Protein AF-A0A920SKL7-F1 (afdb_monomer)

Solvent-accessible surface area (backbone atoms only — not comparable to full-atom values): 5978 Å² total; per-residue (Å²): 135,83,65,86,42,62,97,44,95,34,43,96,28,53,52,71,49,78,47,78,56,93,48,33,46,33,44,36,37,39,37,51,21,89,84,75,45,79,47,77,51,74,47,78,48,79,47,98,67,67,80,62,58,57,56,52,52,50,54,57,60,48,63,53,40,61,49,90,60,68,82,63,72,74,80,71,52,82,76,78,85,79,76,76,84,76,82,81,78,86,80,132

Secondary structure (DSSP, 8-state):
---TTTTSTTTTTEEEEEEEETTEEEEEEEEE-TTS-EEEEEEEEESS--TTHHHHHHHHHHTTTTTT-PPPGGGGSPPPP-PPPPP-----

Foldseek 3Di:
DPPLCPPHPQVVFWDWDWDDDVQKTKIWTWGQAPVGDIDTDIDIGGGPDDPCVVVVNSVVSRQCRVPVDHPDCVVVDDDDDDDDDDDDPPDD

pLDDT: mean 87.91, std 10.52, range [45.59, 97.88]

Mean predicted aligned error: 8.34 Å

Nearest PDB structures (foldseek):
  1w8y-assembly4_D  TM=8.602E-01  e=8.652E-03  Actinomadura sp. R39
  2ex9-assembly1_A  TM=6.940E-01  e=2.356E-03  Escherichia coli
  2exb-assembly1_A  TM=7.228E-01  e=1.042E-02  Escherichia coli
  2ex2-assembly1_A  TM=5.961E-01  e=2.837E-03  Escherichia coli
  3dwq-assembly1_D  TM=4.240E-01  e=2.776E-01  Escherichia coli

Sequence (92 aa):
MKKRFVGTAGEGRVRAKTGTLRGVTSLAGVVDTPAGRRLAFALVSNGELPYEIRDLHEDLGLSLLPYPAGPGVDLLSPLPVVDPPVPQTSGG

Structure (mmCIF, N/CA/C/O backbone):
data_AF-A0A920SKL7-F1
#
_entry.id   AF-A0A920SKL7-F1
#
loop_
_atom_site.group_PDB
_atom_site.id
_atom_site.type_symbol
_atom_site.label_atom_id
_atom_site.label_alt_id
_atom_site.label_comp_id
_atom_site.label_asym_id
_atom_site.label_entity_id
_atom_site.label_seq_id
_atom_site.pdbx_PDB_ins_code
_atom_site.Cartn_x
_atom_site.Cartn_y
_atom_site.Cartn_z
_atom_site.occupancy
_atom_site.B_iso_or_equiv
_atom_site.auth_seq_id
_atom_site.auth_comp_id
_atom_site.auth_asym_id
_atom_site.auth_atom_id
_atom_site.pdbx_PDB_model_num
ATOM 1 N N . MET A 1 1 ? 19.113 -1.268 5.898 1.00 45.59 1 MET A N 1
ATOM 2 C CA . MET A 1 1 ? 17.775 -1.804 5.552 1.00 45.59 1 MET A CA 1
ATOM 3 C C . MET A 1 1 ? 16.760 -0.673 5.655 1.00 45.59 1 MET A C 1
ATOM 5 O O . MET A 1 1 ? 16.645 -0.096 6.728 1.00 45.59 1 MET A O 1
ATOM 9 N N . LYS A 1 2 ? 16.073 -0.315 4.562 1.00 55.09 2 LYS A N 1
ATOM 10 C CA . LYS A 1 2 ? 15.000 0.696 4.586 1.00 55.09 2 LYS A CA 1
ATOM 11 C C . LYS A 1 2 ? 13.801 0.086 5.320 1.00 55.09 2 LYS A C 1
ATOM 13 O O . LYS A 1 2 ? 13.332 -0.982 4.924 1.00 55.09 2 LYS A O 1
ATOM 18 N N . LYS A 1 3 ? 13.342 0.707 6.407 1.00 69.69 3 LYS A N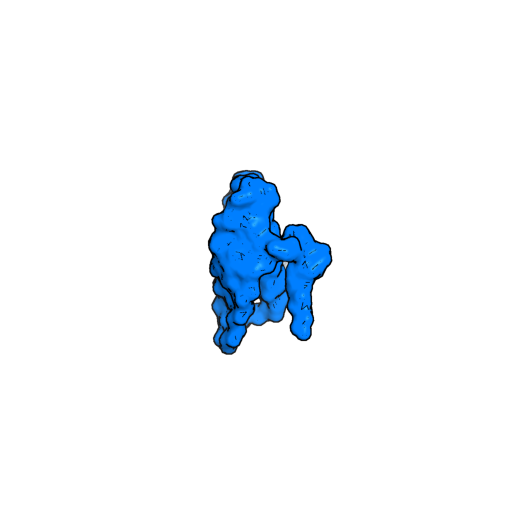 1
ATOM 19 C CA . LYS A 1 3 ? 12.126 0.278 7.104 1.00 69.69 3 LYS A CA 1
ATOM 20 C C . LYS A 1 3 ? 10.918 0.751 6.279 1.00 69.69 3 LYS A C 1
ATOM 22 O O . LYS A 1 3 ? 10.422 1.841 6.510 1.00 69.69 3 LYS A O 1
ATOM 27 N N . ARG A 1 4 ? 10.517 -0.042 5.277 1.00 72.06 4 ARG A N 1
ATOM 28 C CA . ARG A 1 4 ? 9.548 0.332 4.219 1.00 72.06 4 ARG A CA 1
ATOM 29 C C . ARG A 1 4 ? 8.227 0.911 4.742 1.00 72.06 4 ARG A C 1
ATOM 31 O O . ARG A 1 4 ? 7.750 1.899 4.219 1.00 72.06 4 ARG A O 1
ATOM 38 N N . PHE A 1 5 ? 7.698 0.365 5.835 1.00 81.38 5 PHE A N 1
A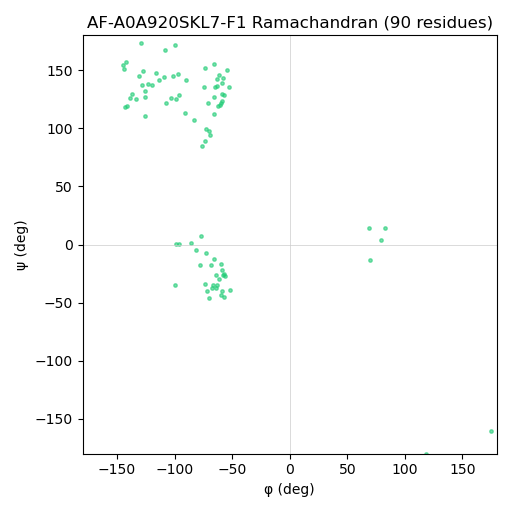TOM 39 C CA . PHE A 1 5 ? 6.427 0.821 6.412 1.00 81.38 5 PHE A CA 1
ATOM 40 C C . PHE A 1 5 ? 6.566 1.788 7.596 1.00 81.38 5 PHE A C 1
ATOM 42 O O . PHE A 1 5 ? 5.551 2.189 8.158 1.00 81.38 5 PHE A O 1
ATOM 49 N N . VAL A 1 6 ? 7.782 2.159 8.011 1.00 83.94 6 VAL A N 1
ATOM 50 C CA . VAL A 1 6 ? 7.964 3.087 9.142 1.00 83.94 6 VAL A CA 1
ATOM 51 C C . VAL A 1 6 ? 7.618 4.508 8.722 1.00 83.94 6 VAL A C 1
ATOM 53 O O . VAL A 1 6 ? 8.010 4.946 7.646 1.00 83.94 6 VAL A O 1
ATOM 56 N N . GLY A 1 7 ? 6.873 5.212 9.570 1.00 84.56 7 GLY A N 1
ATOM 57 C CA . GLY A 1 7 ? 6.291 6.516 9.271 1.00 84.56 7 GLY A CA 1
ATOM 58 C C . GLY A 1 7 ? 5.016 6.452 8.425 1.00 84.56 7 GLY A C 1
ATOM 59 O O . GLY A 1 7 ? 4.485 7.498 8.067 1.00 84.56 7 GLY A O 1
ATOM 60 N N . THR A 1 8 ?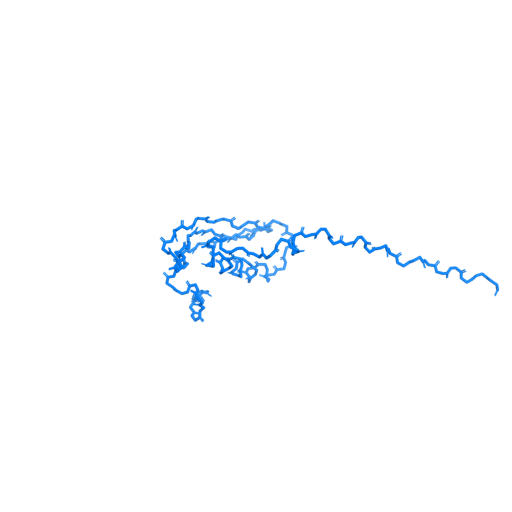 4.505 5.254 8.109 1.00 89.38 8 THR A N 1
ATOM 61 C CA . THR A 1 8 ? 3.245 5.063 7.368 1.00 89.38 8 THR A CA 1
ATOM 62 C C . THR A 1 8 ? 2.142 4.532 8.285 1.00 89.38 8 THR A C 1
ATOM 64 O O . THR A 1 8 ? 2.410 4.005 9.366 1.00 89.38 8 THR A O 1
ATOM 67 N N . ALA A 1 9 ? 0.888 4.562 7.826 1.00 89.56 9 ALA A N 1
ATOM 68 C CA . ALA A 1 9 ? -0.227 3.928 8.539 1.00 89.56 9 ALA A CA 1
ATOM 69 C C . ALA A 1 9 ? -0.028 2.408 8.763 1.00 89.56 9 ALA A C 1
ATOM 71 O O . ALA A 1 9 ? -0.618 1.829 9.683 1.00 89.56 9 ALA A O 1
ATOM 72 N N . GLY A 1 10 ? 0.826 1.773 7.950 1.00 89.75 10 GLY A N 1
ATOM 73 C CA . GLY A 1 10 ? 1.192 0.362 8.045 1.00 89.75 10 GLY A CA 1
ATOM 74 C C . GLY A 1 10 ? 2.260 0.045 9.093 1.00 89.75 10 GLY A C 1
ATOM 75 O O 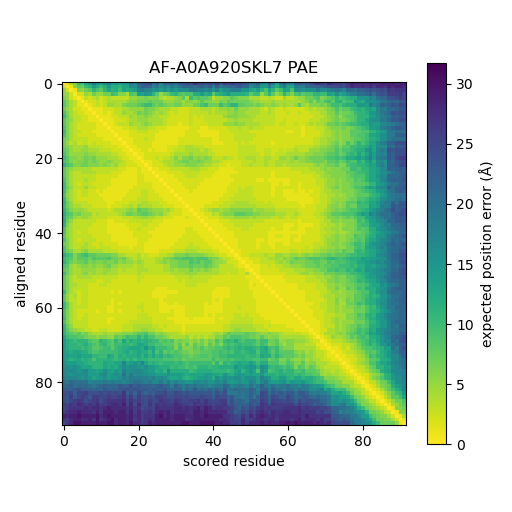. GLY A 1 10 ? 2.546 -1.135 9.313 1.00 89.75 10 GLY A O 1
ATOM 76 N N . GLU A 1 11 ? 2.847 1.043 9.759 1.00 92.38 11 GLU A N 1
ATOM 77 C CA . GLU A 1 11 ? 3.864 0.809 10.786 1.00 92.38 11 GLU A CA 1
ATOM 78 C C . GLU A 1 11 ? 3.318 -0.072 11.921 1.00 92.38 11 GLU A C 1
ATOM 80 O O . GLU A 1 11 ? 2.223 0.147 12.439 1.00 92.38 11 GLU A O 1
ATOM 85 N N . GLY A 1 12 ? 4.059 -1.129 12.268 1.00 92.38 12 GLY A N 1
ATOM 86 C CA . GLY A 1 12 ? 3.655 -2.122 13.273 1.00 92.38 12 GLY A CA 1
ATOM 87 C C . GLY A 1 12 ? 2.485 -3.031 12.863 1.00 92.38 12 GLY A C 1
ATOM 88 O O . GLY A 1 12 ? 2.272 -4.065 13.497 1.00 92.38 12 GLY A O 1
ATOM 89 N N . ARG A 1 13 ? 1.763 -2.696 11.788 1.00 94.69 13 ARG A N 1
ATOM 90 C CA . ARG A 1 13 ? 0.587 -3.427 11.291 1.00 94.69 13 ARG A CA 1
ATOM 91 C C . ARG A 1 13 ? 0.910 -4.350 10.128 1.00 94.69 13 ARG A C 1
ATOM 93 O O . ARG A 1 13 ? 0.325 -5.426 10.036 1.00 94.69 13 ARG A O 1
ATOM 100 N N . VAL A 1 14 ? 1.843 -3.955 9.265 1.00 95.81 14 VAL A N 1
ATOM 101 C CA . VAL A 1 14 ? 2.269 -4.743 8.105 1.00 95.81 14 VAL A CA 1
ATOM 102 C C . VAL A 1 14 ? 3.554 -5.495 8.430 1.00 95.81 14 VAL A C 1
ATOM 104 O O . VAL A 1 14 ? 4.567 -4.909 8.815 1.00 95.81 14 VAL A O 1
ATOM 107 N N . ARG A 1 15 ? 3.526 -6.815 8.237 1.00 95.00 15 ARG A N 1
ATOM 108 C CA . ARG A 1 15 ? 4.701 -7.689 8.322 1.00 95.00 15 ARG A CA 1
ATOM 109 C C . ARG A 1 15 ? 4.801 -8.465 7.024 1.00 95.00 15 ARG A C 1
ATOM 111 O O . ARG A 1 15 ? 3.962 -9.319 6.748 1.00 95.00 15 ARG A O 1
ATOM 118 N N . ALA A 1 16 ? 5.818 -8.151 6.233 1.00 94.62 16 ALA A N 1
ATOM 119 C CA . ALA A 1 16 ? 5.960 -8.685 4.890 1.00 94.62 16 ALA A CA 1
ATOM 120 C C . ALA A 1 16 ? 7.416 -8.981 4.538 1.00 94.62 16 ALA A C 1
ATOM 122 O O . ALA A 1 16 ? 8.353 -8.407 5.102 1.00 94.62 16 ALA A O 1
ATOM 123 N N . LYS A 1 17 ? 7.592 -9.878 3.572 1.00 94.62 17 LYS A N 1
ATOM 124 C CA . LYS A 1 17 ? 8.879 -10.277 3.025 1.00 94.62 17 LYS A CA 1
ATOM 125 C C . LYS A 1 17 ? 8.923 -9.961 1.537 1.00 94.62 17 LYS A C 1
ATOM 127 O O . LYS A 1 17 ? 7.974 -10.209 0.802 1.00 94.62 17 LYS A O 1
ATOM 132 N N . THR A 1 18 ? 10.058 -9.419 1.115 1.00 93.19 18 THR A N 1
ATOM 133 C CA . THR A 1 18 ? 10.359 -9.131 -0.287 1.00 93.19 18 THR A CA 1
ATOM 134 C C . THR A 1 18 ? 11.039 -10.331 -0.935 1.00 93.19 18 THR A C 1
ATOM 136 O O . THR A 1 18 ? 11.926 -10.928 -0.313 1.00 93.19 18 THR A O 1
ATOM 139 N N . GLY A 1 19 ? 10.705 -10.608 -2.192 1.00 92.12 19 GLY A N 1
ATOM 140 C CA . GLY A 1 19 ? 11.428 -11.536 -3.062 1.00 92.12 19 GLY A CA 1
ATOM 141 C C . GLY A 1 19 ? 11.758 -10.872 -4.398 1.00 92.12 19 GLY A C 1
ATOM 142 O O . GLY A 1 19 ? 10.922 -10.170 -4.967 1.00 92.12 19 GLY A O 1
ATOM 143 N N . THR A 1 20 ? 12.974 -11.078 -4.895 1.00 90.12 20 THR A N 1
ATOM 144 C CA . THR A 1 20 ? 13.428 -10.521 -6.175 1.00 90.12 20 THR A CA 1
ATOM 145 C C . THR A 1 20 ? 14.226 -11.579 -6.919 1.00 90.12 20 THR A C 1
ATOM 147 O O . THR A 1 20 ? 15.178 -12.130 -6.370 1.00 90.12 20 THR A O 1
ATOM 150 N N . LEU A 1 21 ? 13.827 -11.848 -8.158 1.00 91.06 21 LEU A N 1
ATOM 151 C CA . LEU A 1 21 ? 14.554 -12.664 -9.129 1.00 91.06 21 LEU A CA 1
ATOM 152 C C . LEU A 1 21 ? 14.647 -11.869 -10.438 1.00 91.06 21 LEU A C 1
ATOM 154 O O . LEU A 1 21 ? 14.053 -10.797 -10.571 1.00 91.06 21 LEU A O 1
ATOM 158 N N . ARG A 1 22 ? 15.387 -12.378 -11.425 1.00 90.00 22 ARG A N 1
ATOM 159 C CA . ARG A 1 22 ? 15.429 -11.747 -12.750 1.00 90.00 22 ARG A CA 1
ATOM 160 C C . ARG A 1 22 ? 14.018 -11.707 -13.348 1.00 90.00 22 ARG A C 1
ATOM 162 O O . ARG A 1 22 ? 13.393 -12.752 -13.485 1.00 90.00 22 ARG A O 1
ATOM 169 N N . GLY A 1 23 ? 13.537 -10.507 -13.676 1.00 91.12 23 GLY A N 1
ATOM 170 C CA . GLY A 1 23 ? 12.194 -10.291 -14.223 1.00 91.12 23 GLY A CA 1
ATOM 171 C C . GLY A 1 23 ? 11.050 -10.548 -13.237 1.00 91.12 23 GLY A C 1
ATOM 172 O O . GLY A 1 23 ? 9.910 -10.680 -13.670 1.00 91.12 23 GLY A O 1
ATOM 173 N N . VAL A 1 24 ? 11.324 -10.661 -11.929 1.00 93.94 24 VAL A N 1
ATOM 174 C CA . VAL A 1 24 ? 10.287 -10.901 -10.914 1.00 93.94 24 VAL A CA 1
ATOM 175 C C . VAL A 1 24 ? 10.515 -10.031 -9.689 1.00 93.94 24 VAL A C 1
ATOM 177 O O . VAL A 1 24 ? 11.583 -10.056 -9.071 1.00 93.94 24 VAL A O 1
ATOM 180 N N . THR A 1 25 ? 9.463 -9.332 -9.274 1.00 95.31 25 THR A N 1
ATOM 181 C CA . THR A 1 25 ? 9.398 -8.641 -7.983 1.00 95.31 25 THR A CA 1
ATOM 182 C C . THR A 1 25 ? 8.192 -9.138 -7.201 1.00 95.31 25 THR A C 1
ATOM 184 O O . THR A 1 25 ? 7.116 -9.329 -7.763 1.00 95.31 25 THR A O 1
ATOM 187 N N . SER A 1 26 ? 8.364 -9.364 -5.899 1.00 95.56 26 SER A N 1
ATOM 188 C CA . SER A 1 26 ? 7.289 -9.835 -5.026 1.00 95.56 26 SER A CA 1
ATOM 189 C C . SER A 1 26 ? 7.345 -9.250 -3.617 1.00 95.56 26 SER A C 1
ATO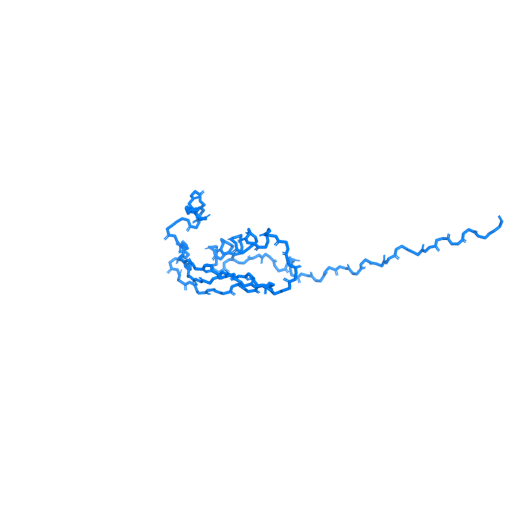M 191 O O . SER A 1 26 ? 8.423 -8.964 -3.077 1.00 95.56 26 SER A O 1
ATOM 193 N N . LEU A 1 27 ? 6.163 -9.141 -3.012 1.00 96.62 27 LEU A N 1
ATOM 194 C CA . LEU A 1 27 ? 5.940 -8.774 -1.621 1.00 96.62 27 LEU A CA 1
ATOM 195 C C . LEU A 1 27 ? 4.789 -9.618 -1.063 1.00 96.62 27 LEU A C 1
ATOM 197 O O . LEU A 1 27 ? 3.662 -9.538 -1.545 1.00 96.62 27 LEU A O 1
ATOM 201 N N . ALA A 1 28 ? 5.056 -10.419 -0.035 1.00 97.50 28 ALA A N 1
ATOM 202 C CA . ALA A 1 28 ? 4.040 -11.256 0.601 1.00 97.50 28 ALA A CA 1
ATOM 203 C C . ALA A 1 28 ? 4.072 -11.097 2.117 1.00 97.50 28 ALA A C 1
ATOM 205 O O . ALA A 1 28 ? 5.144 -10.924 2.707 1.00 97.50 28 ALA A O 1
ATOM 206 N N . GLY A 1 29 ? 2.910 -11.154 2.760 1.00 96.81 29 GLY A N 1
ATOM 207 C CA . GLY A 1 29 ? 2.834 -10.920 4.191 1.00 96.81 29 GLY A CA 1
ATOM 208 C C . GLY A 1 29 ? 1.430 -10.902 4.766 1.00 96.81 29 GLY A C 1
ATOM 209 O O . GLY A 1 29 ? 0.472 -11.415 4.188 1.00 96.81 29 GLY A O 1
ATOM 210 N N . VAL A 1 30 ? 1.346 -10.298 5.948 1.00 97.38 30 VAL A N 1
ATOM 211 C CA . VAL A 1 30 ? 0.104 -10.076 6.683 1.00 97.38 30 VAL A CA 1
ATOM 212 C C . VAL A 1 30 ? -0.036 -8.612 7.077 1.00 97.38 30 VAL A C 1
ATOM 214 O O . VAL A 1 30 ? 0.960 -7.937 7.353 1.00 97.38 30 VAL A O 1
ATOM 217 N N . VAL A 1 31 ? -1.280 -8.149 7.154 1.00 97.00 31 VAL A N 1
ATOM 218 C CA . VAL A 1 31 ? -1.651 -6.835 7.684 1.00 97.00 31 VAL A CA 1
ATOM 219 C C . VAL A 1 31 ? -2.702 -6.991 8.778 1.00 97.00 31 VAL A C 1
ATOM 221 O O . VAL A 1 31 ? -3.682 -7.719 8.614 1.00 97.00 31 VAL A O 1
ATOM 224 N N . ASP A 1 32 ? -2.477 -6.319 9.903 1.00 97.12 32 ASP A N 1
ATOM 225 C CA . ASP A 1 32 ? -3.480 -6.134 10.950 1.00 97.12 32 ASP A CA 1
ATOM 226 C C . ASP A 1 32 ? -4.253 -4.839 10.676 1.00 97.12 32 ASP A C 1
ATOM 228 O O . ASP A 1 32 ? -3.687 -3.745 10.736 1.00 97.12 32 ASP A O 1
ATOM 232 N N . THR A 1 33 ? -5.541 -4.946 10.350 1.00 95.25 33 THR A N 1
ATOM 233 C CA . THR A 1 33 ? -6.390 -3.779 10.099 1.00 95.25 33 THR A CA 1
ATOM 234 C C . THR A 1 33 ? -6.734 -3.071 11.413 1.00 95.25 33 THR A C 1
ATOM 236 O O . THR A 1 33 ? -6.836 -3.718 12.461 1.00 95.25 33 THR A O 1
ATOM 239 N N . PRO A 1 34 ? -6.981 -1.747 11.396 1.00 93.69 34 PRO A N 1
ATOM 240 C CA . PRO A 1 34 ? -7.467 -1.025 12.573 1.00 93.69 34 PRO A CA 1
ATOM 241 C C . PRO A 1 34 ? -8.792 -1.576 13.125 1.00 93.69 34 PRO A C 1
ATOM 243 O O . PRO A 1 34 ? -9.041 -1.473 14.319 1.00 93.69 34 PRO A O 1
ATOM 246 N N . ALA A 1 35 ? -9.608 -2.212 12.276 1.00 92.50 35 ALA A N 1
ATOM 247 C CA . ALA A 1 35 ? -10.852 -2.884 12.658 1.00 92.50 35 ALA A CA 1
ATOM 248 C C . ALA A 1 35 ? -10.639 -4.261 13.331 1.00 92.50 35 ALA A C 1
ATOM 250 O O . ALA A 1 35 ? -11.602 -4.992 13.553 1.00 92.50 35 ALA A O 1
ATOM 251 N N . GLY A 1 36 ? -9.391 -4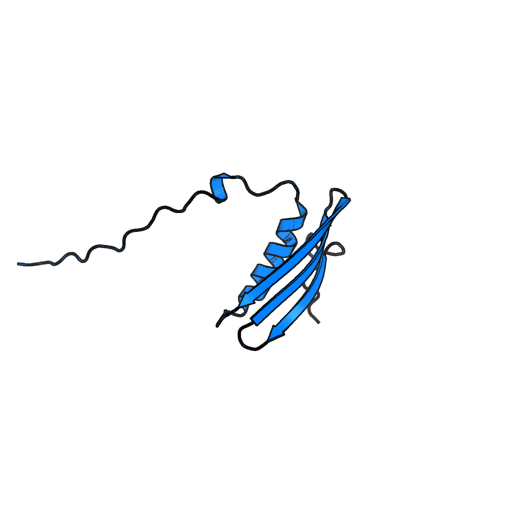.645 13.630 1.00 94.00 36 GLY A N 1
ATOM 252 C CA . GLY A 1 36 ? -9.060 -5.870 14.365 1.00 94.00 36 GLY A CA 1
ATOM 253 C C . GLY A 1 36 ? -9.017 -7.142 13.514 1.00 94.00 36 GLY A C 1
ATOM 254 O O . GLY A 1 36 ? -9.008 -8.242 14.064 1.00 94.00 36 GLY A O 1
ATOM 255 N N . ARG A 1 37 ? -8.984 -7.029 12.180 1.00 94.44 37 ARG A N 1
ATOM 256 C CA . ARG A 1 37 ? -8.876 -8.188 11.279 1.00 94.44 37 ARG A CA 1
ATOM 257 C C . ARG A 1 37 ? -7.436 -8.412 10.842 1.00 94.44 37 ARG A C 1
ATOM 259 O O . ARG A 1 37 ? -6.703 -7.461 10.604 1.00 94.44 37 ARG A O 1
ATOM 266 N N . ARG A 1 38 ? -7.052 -9.674 10.647 1.00 96.81 38 ARG A N 1
ATOM 267 C CA . ARG A 1 38 ? -5.792 -10.041 9.990 1.00 96.81 38 ARG A CA 1
ATOM 268 C C . ARG A 1 38 ? -6.061 -10.490 8.562 1.00 96.81 38 ARG A C 1
ATOM 270 O O . ARG A 1 38 ? -6.853 -11.406 8.353 1.00 96.81 38 ARG A O 1
ATOM 277 N N . LEU A 1 39 ? -5.386 -9.869 7.601 1.00 97.62 39 LEU A N 1
ATOM 278 C CA . LEU A 1 39 ? -5.441 -10.241 6.187 1.00 97.62 39 LEU A CA 1
ATOM 279 C C . LEU A 1 39 ? -4.082 -10.779 5.752 1.00 97.62 39 LEU A C 1
ATOM 281 O O . LEU A 1 39 ? -3.049 -10.258 6.172 1.00 97.62 39 LEU A O 1
ATOM 285 N N . ALA A 1 40 ? -4.089 -11.809 4.911 1.00 97.88 40 ALA A N 1
ATOM 286 C CA . ALA A 1 40 ? -2.903 -12.298 4.219 1.00 97.88 40 ALA A CA 1
ATOM 287 C C . ALA A 1 40 ? -2.911 -11.789 2.775 1.00 97.88 40 ALA A C 1
ATOM 289 O O . ALA A 1 40 ? -3.975 -11.678 2.167 1.00 97.88 40 ALA A O 1
ATOM 290 N N . PHE A 1 41 ? -1.733 -11.494 2.230 1.00 97.69 41 PHE A N 1
ATOM 291 C CA . PHE A 1 41 ? -1.588 -11.027 0.855 1.00 97.69 41 PHE A CA 1
ATOM 292 C C . PHE A 1 41 ? -0.307 -11.559 0.208 1.00 97.69 41 PHE A C 1
ATOM 294 O O . PHE A 1 41 ? 0.689 -11.839 0.883 1.00 97.69 41 PHE A O 1
ATOM 301 N N . ALA A 1 42 ? -0.332 -11.650 -1.119 1.00 97.88 42 ALA A N 1
ATOM 302 C CA . ALA A 1 42 ? 0.832 -11.928 -1.944 1.00 97.88 42 ALA A CA 1
ATOM 303 C C . ALA A 1 42 ? 0.732 -11.119 -3.240 1.00 97.88 42 ALA A C 1
ATOM 305 O O . ALA A 1 42 ? -0.203 -11.295 -4.017 1.00 97.88 42 ALA A O 1
ATOM 306 N N . LEU A 1 43 ? 1.698 -10.230 -3.456 1.00 97.06 43 LEU A N 1
ATOM 307 C CA . LEU A 1 43 ? 1.840 -9.429 -4.665 1.00 97.06 43 LEU A CA 1
ATOM 308 C C . LEU A 1 43 ? 3.033 -9.967 -5.446 1.00 97.06 43 LEU A C 1
ATOM 310 O O . LEU A 1 43 ? 4.144 -10.036 -4.917 1.00 97.06 43 LEU A O 1
ATOM 314 N N . VAL A 1 44 ? 2.798 -10.375 -6.690 1.00 96.56 44 VAL A N 1
ATOM 315 C CA . VAL A 1 44 ? 3.824 -10.916 -7.585 1.00 96.56 44 VAL A CA 1
ATOM 316 C C . VAL A 1 44 ? 3.675 -10.240 -8.935 1.00 96.56 44 VAL A C 1
ATOM 318 O O . VAL A 1 44 ? 2.602 -10.261 -9.533 1.00 96.56 44 VAL A O 1
ATOM 321 N N . SER A 1 45 ? 4.760 -9.646 -9.415 1.00 96.56 45 SER A N 1
ATOM 322 C CA . SER A 1 45 ? 4.810 -8.986 -10.713 1.00 96.56 45 SER A CA 1
ATOM 323 C C . SER A 1 45 ? 5.957 -9.575 -11.524 1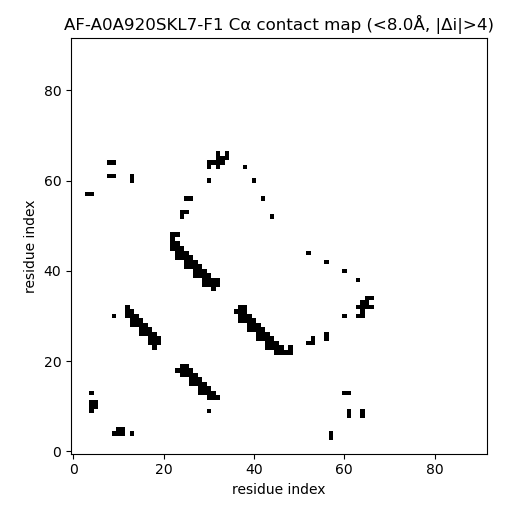.00 96.56 45 SER A C 1
ATOM 325 O O . SER A 1 45 ? 7.089 -9.644 -11.042 1.00 96.56 45 SER A O 1
ATOM 327 N N . ASN A 1 46 ? 5.638 -10.017 -12.741 1.00 95.44 46 ASN A N 1
ATOM 328 C CA . ASN A 1 46 ? 6.561 -10.673 -13.664 1.00 95.44 46 ASN A CA 1
ATOM 329 C C . ASN A 1 46 ? 6.749 -9.816 -14.922 1.00 95.44 46 ASN A C 1
ATOM 331 O O . ASN A 1 46 ? 5.804 -9.168 -15.368 1.00 95.44 46 ASN A O 1
ATOM 335 N N . GLY A 1 47 ? 7.941 -9.873 -15.511 1.00 93.06 47 GLY A N 1
ATOM 336 C CA . GLY A 1 47 ? 8.315 -9.163 -16.733 1.00 93.06 47 GLY A CA 1
ATOM 337 C C . GLY A 1 47 ? 9.456 -8.166 -16.525 1.00 93.06 47 GLY A C 1
ATOM 338 O O . GLY A 1 47 ? 9.979 -8.005 -15.420 1.00 93.06 47 GLY A O 1
ATOM 339 N N . GLU A 1 48 ? 9.836 -7.491 -17.609 1.00 89.81 48 GLU A N 1
ATOM 340 C CA . GLU A 1 48 ? 10.752 -6.347 -17.572 1.00 89.81 48 GLU A CA 1
ATOM 341 C C . GLU A 1 48 ? 9.999 -5.149 -16.986 1.00 89.81 48 GLU A C 1
ATOM 343 O O . GLU A 1 48 ? 9.305 -4.413 -17.688 1.00 89.81 48 GLU A O 1
ATOM 348 N N . LEU A 1 49 ? 10.059 -5.027 -15.66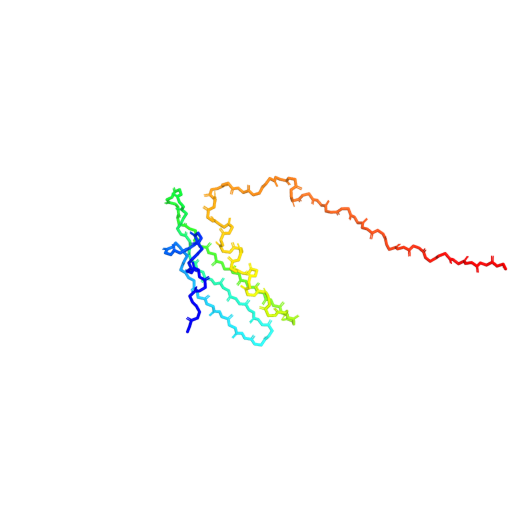1 1.00 86.31 49 LEU A N 1
ATOM 349 C CA . LEU A 1 49 ? 9.302 -4.043 -14.901 1.00 86.31 49 LEU A CA 1
ATOM 350 C C . LEU A 1 49 ? 10.225 -2.958 -14.344 1.00 86.31 49 LEU A C 1
ATOM 352 O O . LEU A 1 49 ? 11.348 -3.256 -13.924 1.00 86.31 49 LEU A O 1
ATOM 356 N N . PRO A 1 50 ? 9.740 -1.709 -14.293 1.00 88.81 50 PRO A N 1
ATOM 357 C CA . PRO A 1 50 ? 10.473 -0.615 -13.682 1.00 88.81 50 PRO A CA 1
ATOM 358 C C . PRO A 1 50 ? 10.623 -0.862 -12.169 1.00 88.81 50 PRO A C 1
ATOM 360 O O . PRO A 1 50 ? 9.843 -1.597 -11.554 1.00 88.81 50 PRO A O 1
ATOM 363 N N . TYR A 1 51 ? 11.648 -0.274 -11.552 1.00 84.62 51 TYR A N 1
ATOM 364 C CA . TYR A 1 51 ? 11.976 -0.522 -10.142 1.00 84.62 51 TYR A CA 1
ATOM 365 C C . TYR A 1 51 ? 10.860 -0.051 -9.188 1.00 84.62 51 TYR A C 1
ATOM 367 O O . TYR A 1 51 ? 10.664 -0.623 -8.111 1.00 84.62 51 TYR A O 1
ATOM 375 N N . GLU A 1 52 ? 10.088 0.936 -9.636 1.00 90.06 52 GLU A N 1
ATOM 376 C CA . GLU A 1 52 ? 8.922 1.570 -9.020 1.00 90.06 52 GLU A CA 1
ATOM 377 C C . GLU A 1 52 ? 7.778 0.579 -8.747 1.00 90.06 52 GLU A C 1
ATOM 379 O O . GLU A 1 52 ? 6.920 0.841 -7.907 1.00 90.06 52 GLU A O 1
ATOM 384 N N . ILE A 1 53 ? 7.784 -0.614 -9.362 1.00 93.00 53 ILE A N 1
ATOM 385 C CA . ILE A 1 53 ? 6.823 -1.679 -9.026 1.00 93.00 53 ILE A CA 1
ATOM 386 C C . ILE A 1 53 ? 6.854 -2.041 -7.531 1.00 93.00 53 ILE A C 1
ATOM 388 O O . ILE A 1 53 ? 5.862 -2.488 -6.957 1.00 93.00 53 ILE A O 1
ATOM 392 N N . ARG A 1 54 ? 8.003 -1.827 -6.880 1.00 90.12 54 ARG A N 1
ATOM 393 C CA . ARG A 1 54 ? 8.184 -2.044 -5.443 1.00 90.12 54 ARG A CA 1
ATOM 394 C C . ARG A 1 54 ? 7.383 -1.056 -4.610 1.00 90.12 54 ARG A C 1
ATOM 396 O O . ARG A 1 54 ? 6.872 -1.463 -3.572 1.00 90.12 54 ARG A O 1
ATOM 403 N N . ASP A 1 55 ? 7.289 0.187 -5.063 1.00 91.81 55 ASP A N 1
ATOM 404 C CA . ASP A 1 55 ? 6.538 1.234 -4.377 1.00 91.81 55 ASP A CA 1
ATOM 405 C C . ASP A 1 55 ? 5.037 0.957 -4.539 1.00 91.81 55 ASP A C 1
ATOM 407 O O . ASP A 1 55 ? 4.303 0.953 -3.555 1.00 91.81 55 ASP A O 1
ATOM 411 N N . LEU A 1 56 ? 4.607 0.518 -5.731 1.00 93.12 56 LEU A N 1
ATOM 412 C CA . LEU A 1 56 ? 3.233 0.047 -5.946 1.00 93.12 56 LEU A CA 1
ATOM 413 C C . LEU A 1 56 ? 2.862 -1.131 -5.028 1.00 93.12 56 LEU A C 1
ATOM 415 O O . LEU A 1 56 ? 1.746 -1.198 -4.516 1.00 93.12 56 LEU A O 1
ATOM 419 N N . HIS A 1 57 ? 3.776 -2.082 -4.801 1.00 95.19 57 HIS A N 1
ATOM 420 C CA . HIS A 1 57 ? 3.527 -3.177 -3.854 1.00 95.19 57 HIS A CA 1
ATOM 421 C C . HIS A 1 57 ? 3.332 -2.677 -2.419 1.00 95.19 57 HIS A C 1
ATOM 423 O O . HIS A 1 57 ? 2.545 -3.260 -1.672 1.00 95.19 57 HIS A O 1
ATOM 429 N N . GLU A 1 58 ? 4.035 -1.619 -2.022 1.00 93.25 58 GLU A N 1
ATOM 430 C CA . GLU A 1 58 ? 3.874 -0.997 -0.707 1.00 93.25 58 GLU A CA 1
ATOM 431 C C . GLU A 1 58 ? 2.525 -0.276 -0.605 1.00 93.25 58 GLU A C 1
ATOM 433 O O . GLU A 1 58 ? 1.785 -0.525 0.350 1.00 93.25 58 GLU A O 1
ATOM 438 N N . ASP A 1 59 ? 2.151 0.501 -1.623 1.00 93.38 59 ASP A N 1
ATOM 439 C CA . ASP A 1 59 ? 0.860 1.195 -1.695 1.00 93.38 59 ASP A CA 1
ATOM 440 C C . ASP A 1 59 ? -0.322 0.219 -1.646 1.00 93.38 59 ASP A C 1
ATOM 442 O O . ASP A 1 59 ? -1.279 0.417 -0.892 1.00 93.38 59 ASP A O 1
ATOM 446 N N . LEU A 1 60 ? -0.239 -0.890 -2.386 1.00 94.00 60 LEU A N 1
ATOM 447 C CA . LEU A 1 60 ? -1.245 -1.953 -2.349 1.00 94.00 60 LEU A CA 1
ATOM 448 C C . LEU A 1 60 ? -1.288 -2.668 -0.994 1.00 94.00 60 LEU A C 1
ATOM 450 O O . LEU A 1 60 ? -2.359 -3.059 -0.543 1.00 94.00 60 LEU A O 1
ATOM 454 N N . GLY A 1 61 ? -0.152 -2.831 -0.314 1.00 94.25 61 GLY A N 1
ATOM 455 C CA . GLY A 1 61 ? -0.132 -3.353 1.053 1.00 94.25 61 GLY A CA 1
ATOM 456 C C . GLY A 1 61 ? -0.837 -2.420 2.044 1.00 94.25 61 GLY A C 1
ATOM 457 O O . GLY A 1 61 ? -1.540 -2.885 2.943 1.00 94.25 61 GLY A O 1
ATOM 458 N N . LEU A 1 62 ? -0.684 -1.104 1.867 1.00 94.44 62 LEU A N 1
ATOM 459 C CA . LEU A 1 62 ? -1.331 -0.084 2.696 1.00 94.44 62 LEU A CA 1
ATOM 460 C C . LEU A 1 62 ? -2.830 0.056 2.403 1.00 94.44 62 LEU A C 1
ATOM 462 O O . LEU A 1 62 ? -3.606 0.280 3.335 1.00 94.44 62 LEU A O 1
ATOM 466 N N . SER A 1 63 ? -3.262 -0.137 1.154 1.00 93.75 63 SER A N 1
ATOM 467 C CA . SER A 1 63 ? -4.678 -0.046 0.762 1.00 93.75 63 SER A CA 1
ATOM 468 C C . SER A 1 63 ? -5.565 -1.128 1.392 1.00 93.75 63 SER A C 1
ATOM 470 O O . SER A 1 63 ? -6.788 -1.002 1.398 1.00 93.75 63 SER A O 1
ATOM 472 N N . LEU A 1 64 ? -4.963 -2.159 1.992 1.00 94.38 64 LEU A N 1
ATOM 473 C CA . LEU A 1 64 ? -5.665 -3.195 2.748 1.00 94.38 64 LEU A CA 1
ATOM 474 C C . LEU A 1 64 ? -6.083 -2.750 4.161 1.00 94.38 64 LEU A C 1
ATOM 476 O O . LEU A 1 64 ? -6.944 -3.386 4.766 1.00 94.38 64 LEU A O 1
ATOM 480 N N . LEU A 1 65 ? -5.496 -1.681 4.711 1.00 94.75 65 LEU A N 1
ATOM 481 C CA . LEU A 1 65 ? -5.822 -1.176 6.052 1.00 94.75 65 LEU A CA 1
ATOM 482 C C . LEU A 1 65 ? -7.309 -0.818 6.257 1.00 94.75 65 LEU A C 1
ATOM 484 O O . LEU A 1 65 ? -7.842 -1.211 7.296 1.00 94.75 65 LEU A O 1
ATOM 488 N N . PRO A 1 66 ? -7.999 -0.107 5.340 1.00 93.69 66 PRO A N 1
ATOM 489 C CA . PRO A 1 66 ? -9.410 0.254 5.517 1.00 93.69 66 PRO A CA 1
ATOM 490 C C . PRO A 1 66 ? -10.396 -0.913 5.359 1.00 93.69 66 PRO A C 1
ATOM 492 O O . PRO A 1 66 ? -11.584 -0.746 5.632 1.00 93.69 66 PRO A O 1
ATOM 495 N N . TYR A 1 67 ? -9.944 -2.097 4.940 1.00 92.06 67 TYR A N 1
ATOM 496 C CA . TYR A 1 67 ? -10.819 -3.242 4.705 1.00 92.06 67 TYR A CA 1
ATOM 497 C C . TYR A 1 67 ? -11.719 -3.564 5.930 1.00 92.06 67 TYR A C 1
ATOM 499 O O . TYR A 1 67 ? -11.225 -3.614 7.064 1.00 92.06 67 TYR A O 1
ATOM 507 N N . PRO A 1 68 ? -13.031 -3.830 5.731 1.00 90.12 68 PRO A N 1
ATOM 508 C CA . PRO A 1 68 ? -13.691 -4.156 4.463 1.00 90.12 68 PRO A CA 1
ATOM 509 C C . PRO A 1 68 ? -14.142 -2.966 3.614 1.00 90.12 68 PRO A C 1
ATOM 511 O O . PRO A 1 68 ? -14.713 -3.195 2.551 1.00 90.12 68 PRO A O 1
ATOM 514 N N . ALA A 1 69 ? -13.891 -1.725 4.040 1.00 88.62 69 ALA A N 1
ATOM 515 C CA . ALA A 1 69 ? -14.150 -0.580 3.180 1.00 88.62 69 ALA A CA 1
ATOM 516 C C . ALA A 1 69 ? -13.198 -0.642 1.976 1.00 88.62 69 ALA A C 1
ATOM 518 O O . ALA A 1 69 ? -11.979 -0.548 2.122 1.00 88.62 69 ALA A O 1
ATOM 519 N N . GLY A 1 70 ? -13.774 -0.880 0.800 1.00 79.25 70 GLY A N 1
ATOM 520 C CA . GLY A 1 70 ? -13.074 -0.869 -0.477 1.00 79.25 70 GLY A CA 1
ATOM 521 C C . GLY A 1 70 ? -13.286 0.447 -1.229 1.00 79.25 70 GLY A C 1
ATOM 522 O O . GLY A 1 70 ? -14.112 1.267 -0.817 1.00 79.25 70 GLY A O 1
ATOM 523 N N . PRO A 1 71 ? -12.560 0.655 -2.339 1.00 81.44 71 PRO A N 1
ATOM 524 C CA . PRO A 1 71 ? -12.859 1.732 -3.276 1.00 81.44 71 PRO A CA 1
ATOM 525 C C . PRO A 1 71 ? -14.318 1.662 -3.752 1.00 81.44 71 PRO A C 1
ATOM 527 O O . PRO A 1 71 ? -14.904 0.580 -3.832 1.00 81.44 71 PRO A O 1
ATOM 530 N N . GLY A 1 72 ? -14.901 2.818 -4.081 1.00 85.25 72 GLY A N 1
ATOM 531 C CA . GLY A 1 72 ? -16.229 2.874 -4.692 1.00 85.25 72 GLY A CA 1
ATOM 532 C C . GLY A 1 72 ? -16.267 2.078 -5.999 1.00 85.25 72 GLY A C 1
ATOM 533 O O . GLY A 1 72 ? -15.292 2.073 -6.751 1.00 85.25 72 GLY A O 1
ATOM 534 N N . VAL A 1 73 ? -17.389 1.409 -6.269 1.00 80.62 73 VAL A N 1
ATOM 535 C CA . VAL A 1 73 ? -17.565 0.533 -7.445 1.00 80.62 73 VAL A CA 1
ATOM 536 C C . VAL A 1 73 ? -17.329 1.250 -8.776 1.00 80.62 73 VAL A C 1
ATOM 538 O O . VAL A 1 73 ? -16.913 0.620 -9.742 1.00 80.62 73 VAL A O 1
ATOM 541 N N . ASP A 1 74 ? -17.508 2.569 -8.808 1.00 84.31 74 ASP A N 1
ATOM 542 C CA . ASP A 1 74 ? -17.286 3.403 -9.989 1.00 84.31 74 ASP A CA 1
ATOM 543 C C . ASP A 1 74 ? -15.826 3.365 -10.467 1.00 84.31 74 ASP A C 1
ATOM 545 O O . ASP A 1 74 ? -15.566 3.440 -11.666 1.00 84.31 74 ASP A O 1
ATOM 549 N N . LEU A 1 75 ? -14.865 3.162 -9.555 1.00 84.88 75 LEU A N 1
ATOM 550 C CA . LEU A 1 75 ? -13.444 3.005 -9.898 1.00 84.88 75 LEU A CA 1
ATOM 551 C C . LEU A 1 75 ? -13.145 1.697 -10.644 1.00 84.88 75 LEU A C 1
ATOM 553 O O . LEU A 1 75 ? -12.086 1.572 -11.252 1.00 84.88 75 LEU A O 1
ATOM 557 N N . LEU A 1 76 ? -14.055 0.723 -10.588 1.00 80.88 76 LEU A N 1
ATOM 558 C CA . LEU A 1 76 ? -13.947 -0.554 -11.297 1.00 80.88 76 LEU A CA 1
ATOM 559 C C . LEU A 1 76 ? -14.701 -0.543 -12.630 1.00 80.88 76 LEU A C 1
ATOM 561 O O . LEU A 1 76 ? -14.738 -1.564 -13.320 1.00 80.88 76 LEU A O 1
ATOM 565 N N . SER A 1 77 ? -15.332 0.580 -12.984 1.00 85.56 77 SER A N 1
ATOM 566 C CA . SER A 1 77 ? -16.012 0.701 -14.267 1.00 85.56 77 SER A CA 1
ATOM 567 C C . SER A 1 77 ? -15.004 0.571 -15.423 1.00 85.56 77 SER A C 1
ATOM 569 O O . SER A 1 77 ? -13.864 1.034 -15.308 1.00 85.56 77 SER A O 1
ATOM 571 N N . PRO A 1 78 ? -15.380 -0.082 -16.539 1.00 86.31 78 PRO A N 1
ATOM 572 C CA . PRO A 1 78 ? -14.517 -0.155 -17.709 1.00 86.31 78 PRO A CA 1
ATOM 573 C C . PRO A 1 78 ? -14.149 1.248 -18.192 1.00 86.31 78 PRO A C 1
ATOM 575 O O . PRO A 1 78 ? -15.030 2.076 -18.429 1.00 86.31 78 PRO A O 1
ATOM 578 N N . LEU A 1 79 ? -12.852 1.503 -18.376 1.00 84.38 79 LEU A N 1
ATOM 579 C CA . LEU A 1 79 ? -12.424 2.720 -19.052 1.00 84.38 79 LEU A CA 1
ATOM 580 C C . LEU A 1 79 ? -12.900 2.665 -20.511 1.00 84.38 79 LEU A C 1
ATOM 582 O O . LEU A 1 79 ? -12.769 1.613 -21.149 1.00 84.38 79 LEU A O 1
ATOM 586 N N . PRO A 1 80 ? -13.451 3.764 -21.054 1.00 83.31 80 PRO A N 1
ATOM 587 C CA . PRO A 1 80 ? -13.814 3.814 -22.460 1.00 83.31 80 PRO A CA 1
ATOM 588 C C . PRO A 1 80 ? -12.576 3.561 -23.323 1.00 83.31 80 PRO A C 1
ATOM 590 O O . PRO A 1 80 ? -11.486 4.061 -23.036 1.00 83.31 80 PRO A O 1
ATOM 593 N N . VAL A 1 81 ? -12.751 2.778 -24.388 1.00 83.44 81 VAL A N 1
ATOM 594 C CA . VAL A 1 81 ? -11.713 2.595 -25.405 1.00 83.44 81 VAL A CA 1
ATOM 595 C C . VAL A 1 81 ? -11.447 3.956 -26.042 1.00 83.44 81 VAL A C 1
ATOM 597 O O . VAL A 1 81 ? -12.353 4.576 -26.595 1.00 83.44 81 VAL A O 1
ATOM 600 N N . VAL A 1 82 ? -10.210 4.437 -25.931 1.00 84.75 82 VAL A N 1
ATOM 601 C CA . VAL A 1 82 ? -9.760 5.616 -26.671 1.00 84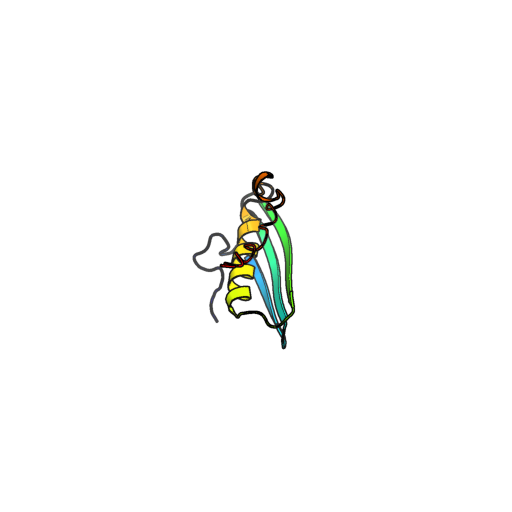.75 82 VAL A CA 1
ATOM 602 C C . VAL A 1 82 ? -9.347 5.134 -28.055 1.00 84.75 82 VAL A C 1
ATOM 604 O O . VAL A 1 82 ? -8.314 4.475 -28.192 1.00 84.75 82 VAL A O 1
ATOM 607 N N . ASP A 1 83 ? -10.158 5.432 -29.068 1.00 82.56 83 ASP A N 1
ATOM 608 C CA . ASP A 1 83 ? -9.782 5.151 -30.451 1.00 82.56 83 ASP A CA 1
ATOM 609 C C . ASP A 1 83 ? -8.541 5.978 -30.828 1.00 82.56 83 ASP A C 1
ATOM 611 O O . ASP A 1 83 ? -8.458 7.167 -30.490 1.00 82.56 83 ASP A O 1
ATOM 615 N N . PRO A 1 84 ? -7.550 5.380 -31.512 1.00 79.75 84 PRO A N 1
ATOM 616 C CA . PRO A 1 84 ? -6.387 6.124 -31.964 1.00 79.75 84 PRO A CA 1
ATOM 617 C C . PRO A 1 84 ? -6.813 7.229 -32.946 1.00 79.75 84 PRO A C 1
ATOM 619 O O . PRO A 1 84 ? -7.746 7.033 -33.731 1.00 79.75 84 PRO A O 1
ATOM 622 N N . PRO A 1 85 ? -6.132 8.391 -32.942 1.00 79.94 85 PRO A N 1
ATOM 623 C CA . PRO A 1 85 ? -6.453 9.475 -33.860 1.00 79.94 85 PRO A CA 1
ATOM 624 C C . PRO A 1 85 ? -6.321 8.991 -35.308 1.00 79.94 85 PRO A C 1
ATOM 626 O O . PRO A 1 85 ? -5.265 8.507 -35.721 1.00 79.94 85 PRO A O 1
ATOM 629 N N . VAL A 1 86 ? -7.401 9.123 -36.081 1.00 78.75 86 VAL A N 1
ATOM 630 C CA . VAL A 1 86 ? -7.413 8.772 -37.504 1.00 78.75 86 VAL A CA 1
ATOM 631 C C . VAL A 1 86 ? -6.476 9.737 -38.243 1.00 78.75 86 VAL A C 1
ATOM 633 O O . VAL A 1 86 ? -6.639 10.954 -38.093 1.00 78.75 86 VAL A O 1
ATOM 636 N N . PRO A 1 87 ? -5.496 9.257 -39.033 1.00 77.94 87 PRO A N 1
ATOM 637 C CA . PRO A 1 87 ? -4.646 10.140 -39.818 1.00 77.94 87 PRO A CA 1
ATOM 638 C C . PRO A 1 87 ? -5.506 10.936 -40.803 1.00 77.94 87 PRO A C 1
ATOM 640 O O . PRO A 1 87 ? -6.178 10.357 -41.656 1.00 77.94 87 PRO A O 1
ATOM 643 N N . GLN A 1 88 ? -5.486 12.265 -40.700 1.00 68.19 88 GLN A N 1
ATOM 644 C CA . GLN A 1 88 ? -6.079 13.121 -41.721 1.00 68.19 88 GLN A CA 1
ATOM 645 C C . GLN A 1 88 ? -5.168 13.071 -42.948 1.00 68.19 88 GLN A C 1
ATOM 647 O O . GLN A 1 88 ? -4.121 13.716 -42.987 1.00 68.19 88 GLN A O 1
ATOM 652 N N . THR A 1 89 ? -5.527 12.268 -43.948 1.00 67.25 89 THR A N 1
ATOM 653 C CA . THR A 1 89 ? -4.884 12.351 -45.259 1.00 67.25 89 THR A CA 1
ATOM 654 C C . THR A 1 89 ? -5.320 13.663 -45.906 1.00 67.25 89 THR A C 1
ATOM 656 O O . THR A 1 89 ? -6.408 13.758 -46.467 1.00 67.25 89 THR A O 1
ATOM 659 N N . SER A 1 90 ? -4.475 14.689 -45.805 1.00 63.25 90 SER A N 1
ATOM 660 C CA . SER A 1 90 ? -4.587 15.891 -46.631 1.00 63.25 90 SER A CA 1
ATOM 661 C C . SER A 1 90 ? -4.232 15.505 -48.066 1.00 63.25 90 SER A C 1
ATOM 663 O O . SER A 1 90 ? -3.058 15.426 -48.420 1.00 63.25 90 SER A O 1
ATOM 665 N N . GLY A 1 91 ? -5.247 15.188 -48.866 1.00 67.06 91 GLY A N 1
ATOM 666 C CA . GLY A 1 91 ? -5.144 15.114 -50.320 1.00 67.06 91 GLY A CA 1
ATOM 667 C C . GLY A 1 91 ? -5.617 16.429 -50.935 1.00 67.06 91 GLY A C 1
ATOM 668 O O . GLY A 1 91 ? -6.713 16.882 -50.606 1.00 67.06 91 GLY A O 1
ATOM 669 N N . GLY A 1 92 ? -4.802 17.015 -51.816 1.00 47.44 92 GLY A N 1
ATOM 670 C CA . GLY A 1 92 ? -5.125 18.215 -52.594 1.00 47.44 92 GLY A CA 1
ATOM 671 C C . GLY A 1 92 ? -3.913 19.086 -52.853 1.00 47.44 92 GLY A C 1
ATOM 672 O O . GLY A 1 92 ? -3.676 19.977 -52.013 1.00 47.44 92 GLY A O 1
#

Radius of gyration: 19.28 Å; Cα contacts (8 Å, |Δi|>4): 101; chains: 1; bounding box: 35×31×67 Å